Protein AF-A0ABC8EW10-F1 (afdb_monomer_lite)

Structure (mmCIF, N/CA/C/O backbone):
data_AF-A0ABC8EW10-F1
#
_entry.id   AF-A0ABC8EW10-F1
#
loop_
_atom_site.group_PDB
_atom_site.id
_atom_site.type_symbol
_atom_site.label_atom_id
_atom_site.label_alt_id
_atom_site.label_comp_id
_atom_site.label_asym_id
_atom_site.label_entity_id
_atom_site.label_seq_id
_atom_site.pdbx_PDB_ins_code
_atom_site.Cartn_x
_atom_site.Cartn_y
_atom_site.Cartn_z
_atom_site.occupancy
_atom_site.B_iso_or_equiv
_atom_site.auth_seq_id
_atom_site.auth_comp_id
_atom_site.auth_asym_id
_atom_site.auth_atom_id
_atom_site.pdbx_PDB_model_num
ATOM 1 N N . MET A 1 1 ? -15.572 14.874 19.297 1.00 80.69 1 MET A N 1
ATOM 2 C CA . MET A 1 1 ? -15.052 14.436 17.986 1.00 80.69 1 MET A CA 1
ATOM 3 C C . MET A 1 1 ? -14.651 12.981 18.151 1.00 80.69 1 MET A C 1
ATOM 5 O O . MET A 1 1 ? -14.110 12.698 19.214 1.00 80.69 1 MET A O 1
ATOM 9 N N . PRO A 1 2 ? -15.008 12.073 17.229 1.00 89.00 2 PRO A N 1
ATOM 10 C CA . PRO A 1 2 ? -14.519 10.698 17.286 1.00 89.00 2 PRO A CA 1
ATOM 11 C C . PRO A 1 2 ? -13.010 10.666 17.017 1.00 89.00 2 PRO A C 1
ATOM 13 O O . PRO A 1 2 ? -12.499 11.530 16.299 1.00 89.00 2 PRO A O 1
ATOM 16 N N . ASP A 1 3 ? -12.322 9.693 17.608 1.00 94.81 3 ASP A N 1
ATOM 17 C CA . ASP A 1 3 ? -10.915 9.426 17.314 1.00 94.81 3 ASP A CA 1
ATOM 18 C C . ASP A 1 3 ? -10.782 8.833 15.903 1.00 94.81 3 ASP A C 1
ATOM 20 O O . ASP A 1 3 ? -11.704 8.175 15.424 1.00 94.81 3 ASP A O 1
ATOM 24 N N . LEU A 1 4 ? -9.644 9.076 15.246 1.00 96.56 4 LEU A N 1
ATOM 25 C CA . LEU A 1 4 ? -9.327 8.530 13.924 1.00 96.56 4 LEU A CA 1
ATOM 26 C C . LEU A 1 4 ? -8.261 7.438 14.061 1.00 96.56 4 LEU A C 1
ATOM 28 O O . LEU A 1 4 ? -7.135 7.714 14.483 1.00 96.56 4 LEU A O 1
ATOM 32 N N . SER A 1 5 ? -8.606 6.211 13.682 1.00 97.06 5 SER A N 1
ATOM 33 C CA . SER A 1 5 ? -7.705 5.060 13.702 1.00 97.06 5 SER A CA 1
ATOM 34 C C . SER A 1 5 ? -6.984 4.924 12.363 1.00 97.06 5 SER A C 1
ATOM 36 O O . SER A 1 5 ? -7.613 4.752 11.317 1.00 97.06 5 SER A O 1
ATOM 38 N N . ILE A 1 6 ? -5.651 4.996 12.385 1.00 97.69 6 ILE A N 1
ATOM 39 C CA . ILE A 1 6 ? -4.818 4.986 11.177 1.00 97.69 6 ILE A CA 1
ATOM 40 C C . ILE A 1 6 ? -3.873 3.785 11.209 1.00 97.69 6 ILE A C 1
ATOM 42 O O . ILE A 1 6 ? -3.138 3.598 12.180 1.00 97.69 6 ILE A O 1
ATOM 46 N N . ALA A 1 7 ? -3.842 3.011 10.124 1.00 97.81 7 ALA A N 1
ATOM 47 C CA . ALA A 1 7 ? -2.835 1.982 9.892 1.00 97.81 7 ALA A CA 1
ATOM 48 C C . ALA A 1 7 ? -1.782 2.476 8.894 1.00 97.81 7 ALA A C 1
ATOM 50 O O . ALA A 1 7 ? -2.103 2.932 7.795 1.00 97.81 7 ALA A O 1
ATOM 51 N N . LEU A 1 8 ? -0.511 2.353 9.270 1.00 97.38 8 LEU A N 1
ATOM 52 C CA . LEU A 1 8 ? 0.627 2.606 8.390 1.00 97.38 8 LEU A CA 1
ATOM 53 C C . LEU A 1 8 ? 1.184 1.257 7.936 1.00 97.38 8 LEU A C 1
ATOM 55 O O . LEU A 1 8 ? 1.660 0.480 8.767 1.00 97.38 8 LEU A O 1
ATOM 59 N N . ILE A 1 9 ? 1.122 0.966 6.638 1.00 95.94 9 ILE A N 1
ATOM 60 C CA . ILE A 1 9 ? 1.664 -0.283 6.096 1.00 95.94 9 ILE A CA 1
ATOM 61 C C . ILE A 1 9 ? 3.114 -0.058 5.676 1.00 95.94 9 ILE A C 1
ATOM 63 O O . ILE A 1 9 ? 3.402 0.731 4.779 1.00 95.94 9 ILE A O 1
ATOM 67 N N . GLN A 1 10 ? 4.031 -0.787 6.311 1.00 93.75 10 GLN A N 1
ATOM 68 C CA . GLN A 1 10 ? 5.461 -0.712 6.027 1.00 93.75 10 GLN A CA 1
ATOM 69 C C . GLN A 1 10 ? 5.988 -2.068 5.553 1.00 93.75 10 GLN A C 1
ATOM 71 O O . GLN A 1 10 ? 6.386 -2.915 6.352 1.00 93.75 10 GLN A O 1
ATOM 76 N N . ASN A 1 11 ? 6.037 -2.234 4.233 1.00 90.81 11 ASN A N 1
ATOM 77 C CA . ASN A 1 11 ? 6.555 -3.429 3.575 1.00 90.81 11 ASN A CA 1
ATOM 78 C C . ASN A 1 11 ? 7.827 -3.111 2.787 1.00 90.81 11 ASN A C 1
ATOM 80 O O . ASN A 1 11 ? 8.066 -1.974 2.382 1.00 90.81 11 ASN A O 1
ATOM 84 N N . ARG A 1 12 ? 8.638 -4.140 2.528 1.00 93.00 12 ARG A N 1
ATOM 85 C CA . ARG A 1 12 ? 9.756 -4.029 1.590 1.00 93.00 12 ARG A CA 1
ATOM 86 C C . ARG A 1 12 ? 9.223 -4.202 0.167 1.00 93.00 12 ARG A C 1
ATOM 88 O O . ARG A 1 12 ? 8.947 -5.328 -0.232 1.00 93.00 12 ARG A O 1
ATOM 95 N N . GLN A 1 13 ? 9.086 -3.093 -0.560 1.00 94.81 13 GLN A N 1
ATOM 96 C CA . GLN A 1 13 ? 8.673 -3.091 -1.966 1.00 94.81 13 GLN A CA 1
ATOM 97 C C . GLN A 1 13 ? 9.626 -3.943 -2.814 1.00 94.81 13 GLN A C 1
ATOM 99 O O . GLN A 1 13 ? 10.844 -3.952 -2.598 1.00 94.81 13 GLN A O 1
ATOM 104 N N . ILE A 1 14 ? 9.057 -4.657 -3.776 1.00 95.50 14 ILE A N 1
ATOM 105 C CA . ILE A 1 14 ? 9.778 -5.452 -4.765 1.00 95.50 14 ILE A CA 1
ATOM 106 C C . ILE A 1 14 ? 10.109 -4.521 -5.934 1.00 95.50 14 ILE A C 1
ATOM 108 O O . ILE A 1 14 ? 9.263 -3.755 -6.384 1.00 95.50 14 ILE A O 1
ATOM 112 N N . TRP A 1 15 ? 11.364 -4.513 -6.374 1.00 95.25 15 TRP A N 1
ATOM 113 C CA . TRP A 1 15 ? 11.825 -3.554 -7.376 1.00 95.25 15 TRP A CA 1
ATOM 114 C C . TRP A 1 15 ? 11.159 -3.802 -8.735 1.00 95.25 15 TRP A C 1
ATOM 116 O O . TRP A 1 15 ? 11.344 -4.871 -9.308 1.00 95.25 15 TRP A O 1
ATOM 126 N N . GLU A 1 16 ? 10.423 -2.806 -9.231 1.00 93.62 16 GLU A N 1
ATOM 127 C CA . GLU A 1 16 ? 9.787 -2.743 -10.558 1.00 93.62 16 GLU A CA 1
ATOM 128 C C . GLU A 1 16 ? 8.840 -3.911 -10.893 1.00 93.62 16 GLU A C 1
ATOM 130 O O . GLU A 1 16 ? 8.559 -4.169 -12.060 1.00 93.62 16 GLU A O 1
ATOM 135 N N . ASP A 1 17 ? 8.311 -4.592 -9.873 1.00 94.56 17 ASP A N 1
ATOM 136 C CA . ASP A 1 17 ? 7.396 -5.729 -10.025 1.00 94.56 17 ASP A CA 1
ATOM 137 C C . ASP A 1 17 ? 6.002 -5.375 -9.489 1.00 94.56 17 ASP A C 1
ATOM 139 O O . ASP A 1 17 ? 5.733 -5.456 -8.286 1.00 94.56 17 ASP A O 1
ATOM 143 N N . ILE A 1 18 ? 5.127 -4.942 -10.399 1.00 93.25 18 ILE A N 1
ATOM 144 C CA . ILE A 1 18 ? 3.774 -4.464 -10.085 1.00 93.25 18 ILE A CA 1
ATOM 145 C C . ILE A 1 18 ? 2.933 -5.577 -9.464 1.00 93.25 18 ILE A C 1
ATOM 147 O O . ILE A 1 18 ? 2.409 -5.403 -8.363 1.00 93.25 18 ILE A O 1
ATOM 151 N N . ASP A 1 19 ? 2.864 -6.740 -10.109 1.00 94.56 19 ASP A N 1
ATOM 152 C CA . ASP A 1 19 ? 2.024 -7.856 -9.668 1.00 94.56 19 ASP A CA 1
ATOM 153 C C . ASP A 1 19 ? 2.444 -8.374 -8.287 1.00 94.56 19 ASP A C 1
ATOM 155 O O . ASP A 1 19 ? 1.605 -8.639 -7.414 1.00 94.56 19 ASP A O 1
ATOM 159 N N . ALA A 1 20 ? 3.754 -8.502 -8.054 1.00 95.81 20 ALA A N 1
ATOM 160 C CA . ALA A 1 20 ? 4.258 -8.981 -6.776 1.00 95.81 20 ALA A CA 1
ATOM 161 C C . ALA A 1 20 ? 4.014 -7.966 -5.651 1.00 95.81 20 ALA A C 1
ATOM 163 O O . ALA A 1 20 ? 3.661 -8.367 -4.535 1.00 95.81 20 ALA A O 1
ATOM 164 N N . ASN A 1 21 ? 4.149 -6.666 -5.934 1.00 95.88 21 ASN A N 1
ATOM 165 C CA . ASN A 1 21 ? 3.805 -5.622 -4.975 1.00 95.88 21 ASN A CA 1
ATOM 166 C C . ASN A 1 21 ? 2.301 -5.580 -4.695 1.00 95.88 21 ASN A C 1
ATOM 168 O O . ASN A 1 21 ? 1.924 -5.591 -3.524 1.00 95.88 21 ASN A O 1
ATOM 172 N N . LEU A 1 22 ? 1.437 -5.596 -5.715 1.00 95.44 22 LEU A N 1
ATOM 173 C CA . LEU A 1 22 ? -0.018 -5.614 -5.531 1.00 95.44 22 LEU A CA 1
ATOM 174 C C . LEU A 1 22 ? -0.429 -6.776 -4.626 1.00 95.44 22 LEU A C 1
ATOM 176 O O . LEU A 1 22 ? -1.059 -6.558 -3.594 1.00 95.44 22 LEU A O 1
ATOM 180 N N . LYS A 1 23 ? 0.051 -7.991 -4.908 1.00 95.94 23 LYS A N 1
ATOM 181 C CA . LYS A 1 23 ? -0.213 -9.162 -4.062 1.00 95.94 23 LYS A CA 1
ATOM 182 C C . LYS A 1 23 ? 0.263 -8.975 -2.616 1.00 95.94 23 LYS A C 1
ATOM 184 O O . LYS A 1 23 ? -0.450 -9.348 -1.677 1.00 95.94 23 LYS A O 1
ATOM 189 N N . LEU A 1 24 ? 1.464 -8.425 -2.426 1.00 95.88 24 LEU A N 1
ATOM 190 C CA . LEU A 1 24 ? 2.047 -8.162 -1.108 1.00 95.88 24 LEU A CA 1
ATOM 191 C C . LEU A 1 24 ? 1.210 -7.149 -0.312 1.00 95.88 24 LEU A C 1
ATOM 193 O O . LEU A 1 24 ? 0.918 -7.376 0.866 1.00 95.88 24 LEU A O 1
ATOM 197 N N . PHE A 1 25 ? 0.813 -6.045 -0.944 1.00 96.38 25 PHE A N 1
ATOM 198 C CA . PHE A 1 25 ? 0.037 -4.991 -0.298 1.00 96.38 25 PHE A CA 1
ATOM 199 C C . PHE A 1 25 ? -1.414 -5.412 -0.062 1.00 96.38 25 PHE A C 1
ATOM 201 O O . PHE A 1 25 ? -1.879 -5.223 1.057 1.00 96.38 25 PHE A O 1
ATOM 208 N N . SER A 1 26 ? -2.085 -6.080 -1.009 1.00 95.56 26 SER A N 1
ATOM 209 C CA . SER A 1 26 ? -3.441 -6.621 -0.811 1.00 95.56 26 SER A CA 1
ATOM 210 C C . SER A 1 26 ? -3.499 -7.560 0.391 1.00 95.56 26 SER A C 1
ATOM 212 O O . SER A 1 26 ? -4.299 -7.349 1.296 1.00 95.56 26 SER A O 1
ATOM 214 N N . THR A 1 27 ? -2.560 -8.510 0.483 1.00 95.88 27 THR A N 1
ATOM 215 C CA . THR A 1 27 ? -2.485 -9.435 1.631 1.00 95.88 27 THR A CA 1
ATOM 216 C C . THR A 1 2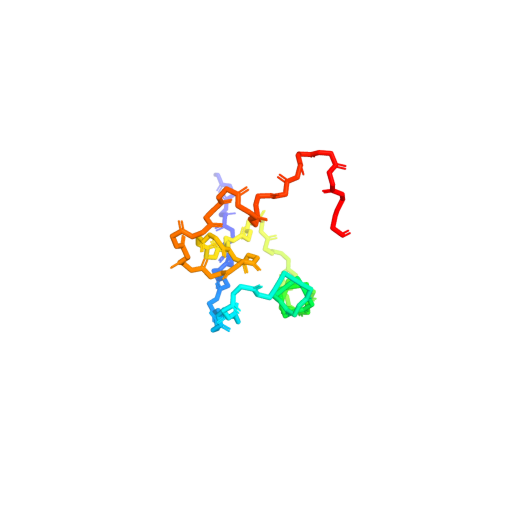7 ? -2.299 -8.691 2.958 1.00 95.88 27 THR A C 1
ATOM 218 O O . THR A 1 27 ? -2.798 -9.119 3.995 1.00 95.88 27 THR A O 1
ATOM 221 N N . THR A 1 28 ? -1.564 -7.576 2.943 1.00 95.50 28 THR A N 1
ATOM 222 C CA . THR A 1 28 ? -1.311 -6.787 4.156 1.00 95.50 28 THR A CA 1
ATOM 223 C C . THR A 1 28 ? -2.522 -5.940 4.541 1.00 95.50 28 THR A C 1
ATOM 225 O O . THR A 1 28 ? -2.841 -5.847 5.724 1.00 95.50 28 THR A O 1
ATOM 228 N N . VAL A 1 29 ? -3.213 -5.360 3.556 1.00 96.06 29 VAL A N 1
ATOM 229 C CA . VAL A 1 29 ? -4.448 -4.585 3.744 1.00 96.06 29 VAL A CA 1
ATOM 230 C C . VAL A 1 29 ? -5.564 -5.473 4.291 1.00 96.06 29 VAL A C 1
ATOM 232 O O . VAL A 1 29 ? -6.223 -5.083 5.252 1.00 96.06 29 VAL A O 1
ATOM 235 N N . ASP A 1 30 ? -5.715 -6.691 3.768 1.00 95.31 30 ASP A N 1
ATOM 236 C CA . ASP A 1 30 ? -6.712 -7.662 4.242 1.00 95.31 30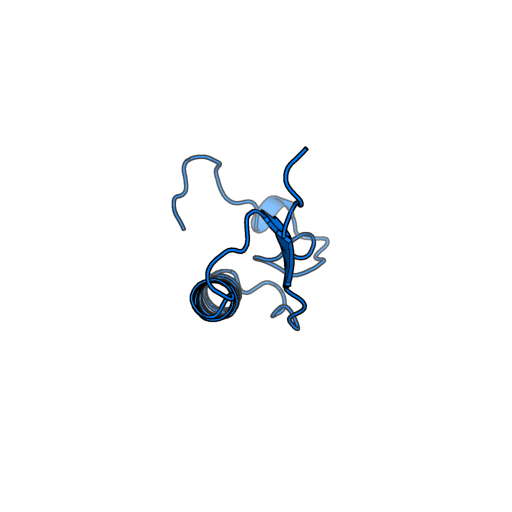 ASP A CA 1
ATOM 237 C C . ASP A 1 30 ? -6.504 -8.058 5.716 1.00 95.31 30 ASP A C 1
ATOM 239 O O . ASP A 1 30 ? -7.439 -8.488 6.393 1.00 95.31 30 ASP A O 1
ATOM 243 N N . GLY A 1 31 ? -5.277 -7.913 6.228 1.00 95.38 31 GLY A N 1
ATOM 244 C CA . GLY A 1 31 ? -4.914 -8.187 7.619 1.00 95.38 31 GLY A CA 1
ATOM 245 C C . GLY A 1 31 ? -5.030 -6.991 8.570 1.00 95.38 31 GLY A C 1
ATOM 246 O O . GLY A 1 31 ? -4.717 -7.140 9.755 1.00 95.38 31 GLY A O 1
ATOM 247 N N . VAL A 1 32 ? -5.433 -5.809 8.091 1.00 96.62 32 VAL A N 1
ATOM 248 C CA . VAL A 1 32 ? -5.571 -4.608 8.930 1.00 96.62 32 VAL A CA 1
ATOM 249 C C . VAL A 1 32 ? -6.674 -4.808 9.975 1.00 96.62 32 VAL A C 1
ATOM 251 O O . VAL A 1 32 ? -7.707 -5.428 9.723 1.00 96.62 32 VAL A O 1
ATOM 254 N N . ALA A 1 33 ? -6.442 -4.292 11.185 1.00 94.88 33 ALA A N 1
ATOM 255 C CA . ALA A 1 33 ? -7.357 -4.462 12.305 1.00 94.88 33 ALA A CA 1
ATOM 256 C C . ALA A 1 33 ? -8.761 -3.894 11.999 1.00 94.88 33 ALA A C 1
ATOM 258 O O . ALA A 1 33 ? -8.882 -2.791 11.457 1.00 94.88 33 ALA A O 1
ATOM 259 N N . PRO A 1 34 ? -9.842 -4.593 12.401 1.00 93.75 34 PRO A N 1
ATOM 260 C CA . PRO A 1 34 ? -11.188 -4.041 12.320 1.00 93.75 34 PRO A CA 1
ATOM 261 C C . PRO A 1 34 ? -11.284 -2.711 13.077 1.00 93.75 34 PRO A C 1
ATOM 263 O O . PRO A 1 34 ? -10.808 -2.603 14.207 1.00 93.75 34 PRO A O 1
ATOM 266 N N . GLY A 1 35 ? -11.923 -1.710 12.469 1.00 94.19 35 GLY A N 1
ATOM 267 C CA . GLY A 1 35 ? -12.037 -0.366 13.047 1.00 94.19 35 GLY A CA 1
ATOM 268 C C . GLY A 1 35 ? -10.881 0.581 12.706 1.00 94.19 35 GLY A C 1
ATOM 269 O O . GLY A 1 35 ? -10.754 1.622 13.342 1.00 94.19 35 GLY A O 1
ATOM 270 N N . THR A 1 36 ? -10.031 0.242 11.733 1.00 96.81 36 THR A N 1
ATOM 271 C CA . THR A 1 36 ? -9.168 1.224 11.061 1.00 96.81 36 THR A CA 1
ATOM 272 C C . THR A 1 36 ? -9.986 2.059 10.075 1.00 96.81 36 THR A C 1
ATOM 274 O O . THR A 1 36 ? -10.676 1.508 9.220 1.00 96.81 36 THR A O 1
ATOM 277 N N . ASP A 1 37 ? -9.873 3.384 10.172 1.00 96.94 37 ASP A N 1
ATOM 278 C CA . ASP A 1 37 ? -10.583 4.341 9.316 1.00 96.94 37 ASP A CA 1
ATOM 279 C C . ASP A 1 37 ? -9.765 4.738 8.078 1.00 96.94 37 ASP A C 1
ATOM 281 O O . ASP A 1 37 ? -10.325 5.065 7.032 1.00 96.94 37 ASP A O 1
ATOM 285 N N . LEU A 1 38 ? -8.432 4.731 8.196 1.00 96.56 38 LEU A N 1
ATOM 286 C CA . LEU A 1 38 ? -7.508 5.129 7.135 1.00 96.56 38 LEU A CA 1
ATOM 287 C C . LEU A 1 38 ? -6.296 4.197 7.080 1.00 96.56 38 LEU A C 1
ATOM 289 O O . LEU A 1 38 ? -5.625 3.969 8.086 1.00 96.56 38 LEU A O 1
ATOM 293 N N . VAL A 1 39 ? -5.968 3.729 5.878 1.00 97.38 39 VAL A N 1
ATOM 294 C CA . VAL A 1 39 ? -4.735 2.991 5.588 1.00 97.38 39 VAL A CA 1
ATOM 295 C C . VAL A 1 39 ? -3.822 3.869 4.739 1.00 97.38 39 VAL A C 1
ATOM 297 O O . VAL A 1 39 ? -4.255 4.426 3.732 1.00 97.38 39 VAL A O 1
ATOM 300 N N . VAL A 1 40 ? -2.555 3.984 5.135 1.00 97.19 40 VAL A N 1
ATOM 301 C CA . VAL A 1 40 ? -1.527 4.718 4.386 1.00 97.19 40 VAL A CA 1
ATOM 302 C C . VAL A 1 40 ? -0.485 3.734 3.871 1.00 97.19 40 VAL A C 1
ATOM 304 O O . VAL A 1 40 ? 0.069 2.942 4.639 1.00 97.19 40 VAL A O 1
ATOM 307 N N . LEU A 1 41 ? -0.223 3.801 2.567 1.00 96.62 41 LEU A N 1
ATOM 308 C CA . LEU A 1 41 ? 0.773 2.989 1.875 1.00 96.62 41 LEU A CA 1
ATOM 309 C C . LEU A 1 41 ? 2.055 3.798 1.612 1.00 96.62 41 LEU A C 1
ATOM 311 O O . LEU A 1 41 ? 2.000 5.031 1.569 1.00 96.62 41 LEU A O 1
ATOM 315 N N . PRO A 1 42 ? 3.205 3.133 1.405 1.00 94.38 42 PRO A N 1
ATOM 316 C CA . PRO A 1 42 ? 4.430 3.792 0.972 1.00 94.38 42 PRO A CA 1
ATOM 317 C C . PRO A 1 42 ? 4.273 4.461 -0.398 1.00 94.38 42 PRO A C 1
ATOM 319 O O . PRO A 1 42 ? 3.473 4.044 -1.236 1.00 94.38 42 PRO A O 1
ATOM 322 N N . GLU A 1 43 ? 5.088 5.478 -0.656 1.00 93.06 43 GLU A N 1
ATOM 323 C CA . GLU A 1 43 ? 5.180 6.089 -1.979 1.00 93.06 43 GLU A CA 1
ATOM 324 C C . GLU A 1 43 ? 5.638 5.058 -3.028 1.00 93.06 43 GLU A C 1
ATOM 326 O O . GLU A 1 43 ? 6.506 4.225 -2.753 1.00 93.06 43 GLU A O 1
ATOM 331 N N . MET A 1 44 ? 5.050 5.109 -4.230 1.00 91.81 44 MET A N 1
ATOM 332 C CA . MET A 1 44 ? 5.324 4.171 -5.331 1.00 91.8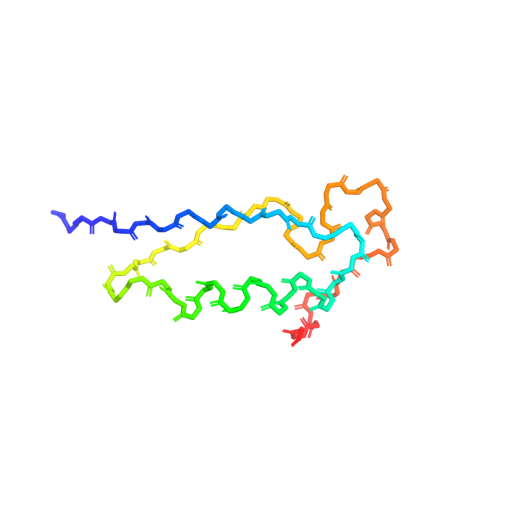1 44 MET A CA 1
ATOM 333 C C . MET A 1 44 ? 5.172 2.692 -4.923 1.00 91.81 44 MET A C 1
ATOM 335 O O . MET A 1 44 ? 5.979 1.843 -5.305 1.00 91.81 44 MET A O 1
ATOM 339 N N . PHE A 1 45 ? 4.165 2.356 -4.103 1.00 93.94 45 PHE A N 1
ATOM 340 C CA . PHE A 1 45 ? 3.994 1.008 -3.535 1.00 93.94 45 PHE A CA 1
ATOM 341 C C . PHE A 1 45 ? 3.940 -0.117 -4.579 1.00 93.94 45 PHE A C 1
ATOM 343 O O . PHE A 1 45 ? 4.343 -1.228 -4.263 1.00 93.94 45 PHE A O 1
ATOM 350 N N . THR A 1 46 ? 3.521 0.163 -5.814 1.00 93.12 46 THR A N 1
ATOM 351 C CA . THR A 1 46 ? 3.442 -0.828 -6.898 1.00 93.12 46 THR A CA 1
ATOM 352 C C . THR A 1 46 ? 4.783 -1.116 -7.570 1.00 93.12 46 THR A C 1
ATOM 354 O O . THR A 1 46 ? 4.984 -2.214 -8.068 1.00 93.12 46 THR A O 1
ATOM 357 N N . THR A 1 47 ? 5.740 -0.190 -7.563 1.00 92.00 47 THR A N 1
ATOM 358 C CA . THR A 1 47 ? 6.990 -0.329 -8.340 1.00 92.00 47 THR A CA 1
ATOM 359 C C . THR A 1 47 ? 8.253 -0.255 -7.490 1.00 92.00 47 THR A C 1
ATOM 361 O O . THR A 1 47 ? 9.341 -0.583 -7.959 1.00 92.00 47 THR A O 1
ATOM 364 N N . GLY A 1 48 ? 8.153 0.233 -6.254 1.00 87.31 48 GLY A N 1
ATOM 365 C CA . GLY A 1 48 ? 9.315 0.753 -5.541 1.00 87.31 48 GLY A CA 1
ATOM 366 C C . GLY A 1 48 ? 9.777 2.098 -6.112 1.00 87.31 48 GLY A C 1
ATOM 367 O O . GLY A 1 48 ? 9.275 2.575 -7.130 1.00 87.31 48 GLY A O 1
ATOM 368 N N . PHE A 1 49 ? 10.734 2.727 -5.429 1.00 86.56 49 PHE A N 1
ATOM 369 C CA . PHE A 1 49 ? 11.223 4.076 -5.733 1.00 86.56 49 PHE A CA 1
ATOM 370 C C . PHE A 1 49 ? 12.138 4.093 -6.976 1.00 86.56 49 PHE A C 1
ATOM 372 O O . PHE A 1 49 ? 13.361 4.204 -6.870 1.00 86.56 49 PHE A O 1
ATOM 379 N N . THR A 1 50 ? 11.545 3.908 -8.157 1.00 86.00 50 THR A N 1
ATOM 380 C CA . THR A 1 50 ? 12.238 3.809 -9.450 1.00 86.00 50 THR A CA 1
ATOM 381 C C . THR A 1 50 ? 12.275 5.134 -10.214 1.00 86.00 50 THR A C 1
ATOM 383 O O . THR A 1 50 ? 11.349 5.939 -10.169 1.00 86.00 50 THR A O 1
ATOM 386 N N . MET A 1 51 ? 13.352 5.338 -10.981 1.00 86.69 51 MET A N 1
ATOM 387 C CA . MET A 1 51 ? 13.472 6.435 -11.949 1.00 86.69 51 MET A CA 1
ATOM 388 C C . MET A 1 51 ? 12.814 6.110 -13.302 1.00 86.69 51 MET A C 1
ATOM 390 O O . MET A 1 51 ? 12.699 6.993 -14.151 1.00 86.69 51 MET A O 1
ATOM 394 N N . ASN A 1 52 ? 12.359 4.870 -13.512 1.00 86.88 52 ASN A N 1
ATOM 395 C CA . ASN A 1 52 ? 11.686 4.412 -14.730 1.00 86.88 52 ASN A CA 1
ATOM 396 C C . ASN A 1 52 ? 10.156 4.606 -14.671 1.00 86.88 52 ASN A C 1
ATOM 398 O O . ASN A 1 52 ? 9.381 3.795 -15.175 1.00 86.88 52 ASN A O 1
ATOM 402 N N . ALA A 1 53 ? 9.709 5.693 -14.036 1.00 82.12 53 ALA A N 1
ATOM 403 C CA . ALA A 1 53 ? 8.295 5.941 -13.761 1.00 82.12 53 ALA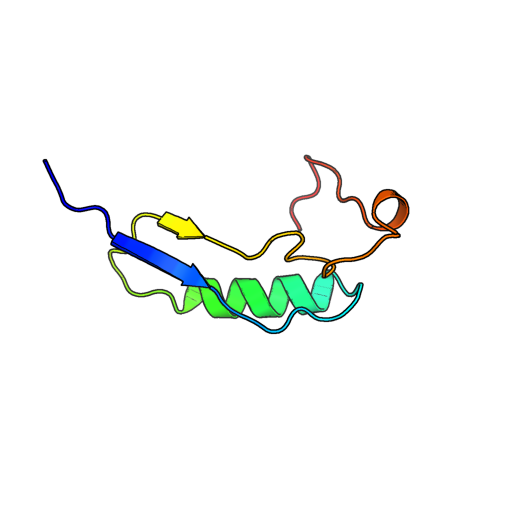 A CA 1
ATOM 404 C C . ALA A 1 53 ? 7.429 5.986 -15.032 1.00 82.12 53 ALA A C 1
ATOM 406 O O . ALA A 1 53 ? 6.294 5.534 -15.015 1.00 82.12 53 ALA A O 1
ATOM 407 N N . ALA A 1 54 ? 7.965 6.483 -16.152 1.00 83.81 54 ALA A N 1
ATOM 408 C CA . ALA A 1 54 ? 7.213 6.584 -17.403 1.00 83.81 54 ALA A CA 1
ATOM 409 C C . ALA A 1 54 ? 6.849 5.218 -18.010 1.00 83.81 54 ALA A C 1
ATOM 411 O O . ALA A 1 54 ? 5.796 5.096 -18.626 1.00 83.81 54 ALA A O 1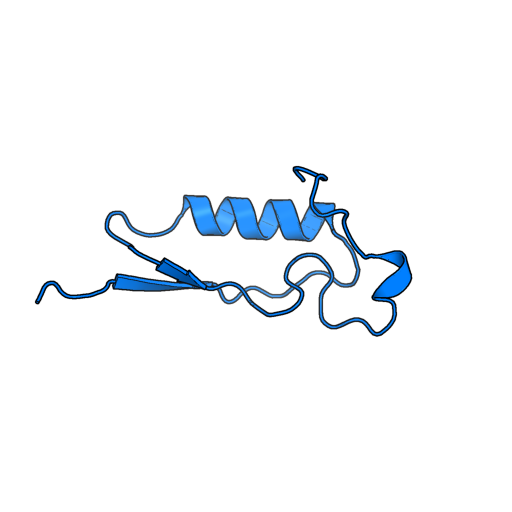
ATOM 412 N N . ALA A 1 55 ? 7.705 4.202 -17.851 1.00 84.81 55 ALA A N 1
ATOM 413 C CA . ALA A 1 55 ? 7.446 2.865 -18.387 1.00 84.81 55 ALA A CA 1
ATOM 414 C C . ALA A 1 55 ? 6.557 2.015 -17.467 1.00 84.81 55 ALA A C 1
ATOM 416 O O . ALA A 1 55 ? 5.962 1.046 -17.926 1.00 84.81 55 ALA A O 1
ATOM 417 N N . LEU A 1 56 ? 6.499 2.366 -16.180 1.00 82.19 56 LEU A N 1
ATOM 418 C CA . LEU A 1 56 ? 5.789 1.620 -15.138 1.00 82.19 56 LEU A CA 1
ATOM 419 C C . LEU A 1 56 ? 4.539 2.355 -14.630 1.00 82.19 56 LEU A C 1
ATOM 421 O O . LEU A 1 56 ? 3.939 1.945 -13.639 1.00 82.19 56 LEU A O 1
ATOM 425 N N . ALA A 1 57 ? 4.162 3.456 -15.280 1.00 82.56 57 ALA A N 1
ATOM 426 C CA . ALA A 1 57 ? 2.953 4.192 -14.957 1.00 82.56 57 ALA A CA 1
ATOM 427 C C . ALA A 1 57 ? 1.725 3.331 -15.268 1.00 82.56 57 ALA A C 1
ATOM 429 O O . ALA A 1 57 ? 1.576 2.836 -16.385 1.00 82.56 57 ALA A O 1
ATOM 430 N N . GLN A 1 58 ? 0.843 3.186 -14.283 1.00 78.94 58 GLN A N 1
ATOM 431 C CA . GLN A 1 58 ? -0.470 2.583 -14.481 1.00 78.94 58 GLN A CA 1
ATOM 432 C C . GLN A 1 58 ? -1.468 3.654 -14.919 1.00 78.94 58 GLN A C 1
ATOM 434 O O . GLN A 1 58 ? -1.368 4.815 -14.505 1.00 78.94 58 GLN A O 1
ATOM 439 N N . ASP A 1 59 ? -2.411 3.264 -15.773 1.00 84.19 59 ASP A N 1
ATOM 440 C CA . ASP A 1 59 ? -3.522 4.136 -16.142 1.00 84.19 59 ASP A CA 1
ATOM 441 C C . ASP A 1 59 ? -4.445 4.330 -14.928 1.00 84.19 59 ASP A C 1
ATOM 443 O O . ASP A 1 59 ? -4.573 3.449 -14.082 1.00 84.19 59 ASP A O 1
ATOM 447 N N . MET A 1 60 ? -5.115 5.476 -14.833 1.00 78.94 60 MET A N 1
ATOM 448 C CA . MET A 1 60 ? -6.089 5.721 -13.764 1.00 78.94 60 MET A CA 1
ATOM 449 C C . MET A 1 60 ? -7.325 4.822 -13.880 1.00 78.94 60 MET A C 1
ATOM 451 O O . MET A 1 60 ? -8.039 4.639 -12.895 1.00 78.94 60 MET A O 1
ATOM 455 N N . GLU A 1 61 ? -7.592 4.301 -15.079 1.00 81.25 61 GLU A N 1
ATOM 456 C CA . GLU A 1 61 ? -8.670 3.345 -15.345 1.00 81.25 61 GLU A CA 1
ATOM 457 C C . GLU A 1 61 ? -8.227 1.882 -15.201 1.00 81.25 61 GLU A C 1
ATOM 459 O O . GLU A 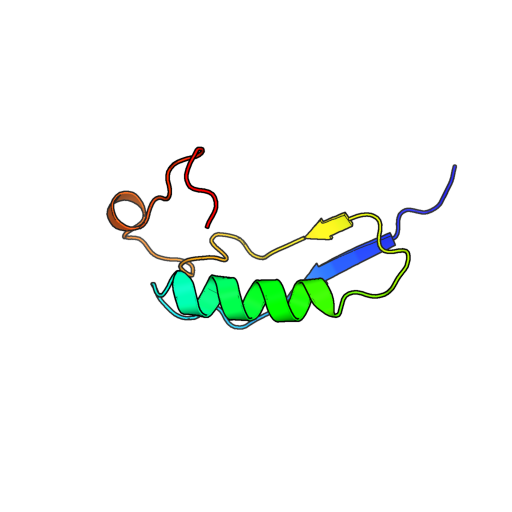1 61 ? -9.075 0.990 -15.249 1.00 81.25 61 GLU A O 1
ATOM 464 N N . ASP A 1 62 ? -6.927 1.625 -15.018 1.00 74.75 62 ASP A N 1
ATOM 465 C CA . ASP A 1 62 ? -6.406 0.281 -14.781 1.00 74.75 62 ASP A CA 1
ATOM 466 C C . ASP A 1 62 ? -6.818 -0.179 -13.370 1.00 74.75 62 ASP A C 1
ATOM 468 O O . ASP A 1 62 ? -6.390 0.429 -12.384 1.00 74.75 62 ASP A O 1
ATOM 472 N N . PRO A 1 63 ? -7.670 -1.215 -13.232 1.00 58.06 63 PRO A N 1
ATOM 473 C CA . PRO A 1 63 ? -8.170 -1.630 -11.925 1.00 58.06 63 PRO A CA 1
ATOM 474 C C . PRO A 1 63 ? -7.094 -2.255 -11.029 1.00 58.06 63 PRO A C 1
ATOM 476 O O . PRO A 1 63 ? -7.307 -2.308 -9.815 1.00 58.06 63 PRO A O 1
ATOM 479 N N . GLY A 1 64 ? -5.973 -2.712 -11.613 1.00 56.47 64 GLY A N 1
ATOM 480 C CA . GLY A 1 64 ? -5.053 -3.643 -10.953 1.00 56.47 64 GLY A CA 1
ATOM 481 C C . GLY A 1 64 ? -5.650 -5.036 -10.761 1.00 56.47 64 GLY A C 1
ATOM 482 O O . GLY A 1 64 ? -6.865 -5.163 -10.485 1.00 56.47 64 GLY A O 1
#

Sequence (64 aa):
MPDLSIALIQNRQIWEDIDANLKLFSTTVDGVAPGTDLVVLPEMFTTGFTMNAAALAQDMEDPG

Secondary structure (DSSP, 8-state):
-----EEE----PPTT-HHHHHHHHHHHHHTSPTT--EEEPPTTTTT-S-S-TTTSPPPTT---

Radius of gyration: 13.6 Å; chains: 1; bounding box: 28×24×36 Å

Foldseek 3Di:
DDDAAEAEDDDDADAQAQVVLVVVVVVVVVVDDPPHPYYDYDPPSRHPPDPPCVVSPDDPPRPD

pLDDT: mean 90.87, std 8.3, range [56.47, 97.81]